Protein AF-A0A928YXR3-F1 (afdb_monomer_lite)

Secondary structure (DSSP, 8-state):
--SEEE-S--SSS---EEE----EEEEEETTEEEETTEEEETTS--EEETTEEE-GGGGS-HHHHHHTT--TT-EEE-SS---EE-TTSSSEEEEEEGGGHHHHHHHHHHHHHHHTT---

Radius of gyration: 18.36 Å; chains: 1; bounding box: 61×38×36 Å

pLDDT: mean 83.74, std 14.82, range [42.16, 96.75]

Structure (mmCIF, N/CA/C/O backbone):
data_AF-A0A928YXR3-F1
#
_entry.id   AF-A0A928YXR3-F1
#
loop_
_atom_site.group_PDB
_atom_site.id
_atom_site.type_symbol
_atom_site.label_atom_id
_atom_site.label_alt_id
_atom_site.label_comp_id
_atom_site.label_asym_id
_atom_site.label_entity_id
_atom_site.label_seq_id
_atom_site.pdbx_PDB_ins_code
_atom_site.Cartn_x
_atom_site.Cartn_y
_atom_site.Cartn_z
_atom_site.occupancy
_atom_site.B_iso_or_equiv
_atom_site.auth_seq_id
_atom_site.auth_comp_id
_atom_site.auth_asym_id
_atom_site.auth_atom_id
_atom_site.pdbx_PDB_model_num
ATOM 1 N N . ASN A 1 1 ? 18.982 10.677 -11.009 1.00 42.16 1 ASN A N 1
ATOM 2 C CA . ASN A 1 1 ? 20.283 9.965 -11.065 1.00 42.16 1 ASN A CA 1
ATOM 3 C C . ASN A 1 1 ? 20.116 8.662 -10.270 1.00 42.16 1 ASN A C 1
ATOM 5 O O . ASN A 1 1 ? 20.892 8.376 -9.366 1.00 42.16 1 ASN A O 1
ATOM 9 N N . ASP A 1 2 ? 19.044 7.904 -10.549 1.00 49.09 2 ASP A N 1
ATOM 10 C CA . ASP A 1 2 ? 18.285 7.208 -9.4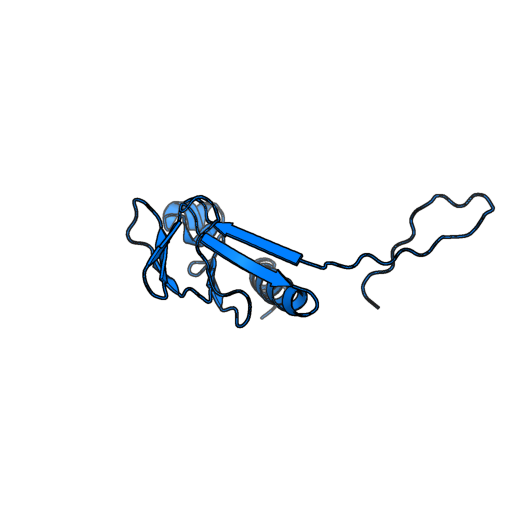91 1.00 49.09 2 ASP A CA 1
ATOM 11 C C . ASP A 1 2 ? 18.238 5.690 -9.715 1.00 49.09 2 ASP A C 1
ATOM 13 O O . ASP A 1 2 ? 17.204 5.135 -10.065 1.00 49.09 2 ASP A O 1
ATOM 17 N N . GLY A 1 3 ? 19.373 5.007 -9.543 1.00 50.34 3 GLY A N 1
ATOM 18 C CA . GLY A 1 3 ? 19.395 3.535 -9.635 1.00 50.34 3 GLY A CA 1
ATOM 19 C C . GLY A 1 3 ? 20.765 2.874 -9.785 1.00 50.34 3 GLY A C 1
ATOM 20 O O . GLY A 1 3 ? 20.836 1.659 -9.952 1.00 50.34 3 GLY A O 1
ATOM 21 N N . TRP A 1 4 ? 21.847 3.653 -9.734 1.00 47.81 4 TRP A N 1
ATOM 22 C CA . TRP A 1 4 ? 23.211 3.181 -9.960 1.00 47.81 4 TRP A CA 1
ATOM 23 C C . TRP A 1 4 ? 23.880 2.978 -8.598 1.00 47.81 4 TRP A C 1
ATOM 25 O O . TRP A 1 4 ? 24.115 3.949 -7.878 1.00 47.81 4 TRP A O 1
ATOM 35 N N . PHE A 1 5 ? 24.194 1.736 -8.227 1.00 60.50 5 PHE A N 1
ATOM 36 C CA . PHE A 1 5 ? 25.017 1.449 -7.049 1.00 60.50 5 PHE A CA 1
ATOM 37 C C . PHE A 1 5 ? 26.157 0.498 -7.412 1.00 60.50 5 PHE A C 1
ATOM 39 O O . PHE A 1 5 ? 26.008 -0.415 -8.222 1.00 60.50 5 PHE A O 1
ATOM 46 N N . GLY A 1 6 ? 27.336 0.756 -6.847 1.00 53.78 6 GLY A N 1
ATOM 47 C CA . GLY A 1 6 ? 28.517 -0.061 -7.100 1.00 53.78 6 GLY A CA 1
ATOM 48 C C . GLY A 1 6 ? 28.421 -1.395 -6.366 1.00 53.78 6 GLY A C 1
ATOM 49 O O . GLY A 1 6 ? 28.299 -1.420 -5.143 1.00 53.78 6 GLY A O 1
ATOM 50 N N . LEU A 1 7 ? 28.520 -2.502 -7.100 1.00 48.56 7 LEU A N 1
ATOM 51 C CA . LEU A 1 7 ? 28.683 -3.843 -6.539 1.00 48.56 7 LEU A CA 1
ATOM 52 C C . LEU A 1 7 ? 30.127 -4.310 -6.766 1.00 48.56 7 LEU A C 1
ATOM 54 O O . LEU A 1 7 ? 30.539 -4.550 -7.898 1.00 48.56 7 LEU A O 1
ATOM 58 N N . GLY A 1 8 ? 30.894 -4.442 -5.677 1.00 53.69 8 GLY A N 1
ATOM 59 C CA . GLY A 1 8 ? 32.239 -5.032 -5.673 1.00 53.69 8 GLY A CA 1
ATOM 60 C C . GLY A 1 8 ? 33.299 -4.233 -4.901 1.00 53.69 8 GLY A C 1
ATOM 61 O O . GLY A 1 8 ? 33.335 -3.007 -4.937 1.00 53.69 8 GLY A O 1
ATOM 62 N N . PHE A 1 9 ? 34.207 -4.947 -4.224 1.00 53.94 9 PHE A N 1
ATOM 63 C CA . PHE A 1 9 ? 35.453 -4.399 -3.672 1.00 53.94 9 PHE A CA 1
ATOM 64 C C . PHE A 1 9 ? 36.530 -4.417 -4.765 1.00 53.94 9 PHE A C 1
ATOM 66 O O . PHE A 1 9 ? 37.101 -5.464 -5.071 1.00 53.94 9 PHE A O 1
ATOM 73 N N . ALA A 1 10 ? 36.831 -3.269 -5.371 1.00 51.91 10 ALA A N 1
ATOM 74 C CA . ALA A 1 10 ? 37.871 -3.198 -6.390 1.00 51.91 10 ALA A CA 1
ATOM 75 C C . ALA A 1 10 ? 39.270 -3.140 -5.748 1.00 51.91 10 ALA A C 1
ATOM 77 O O . ALA A 1 10 ? 39.783 -2.070 -5.428 1.00 51.91 10 ALA A O 1
ATOM 78 N N . LYS A 1 11 ? 39.948 -4.290 -5.651 1.00 48.78 11 LYS A N 1
ATOM 79 C CA . LYS A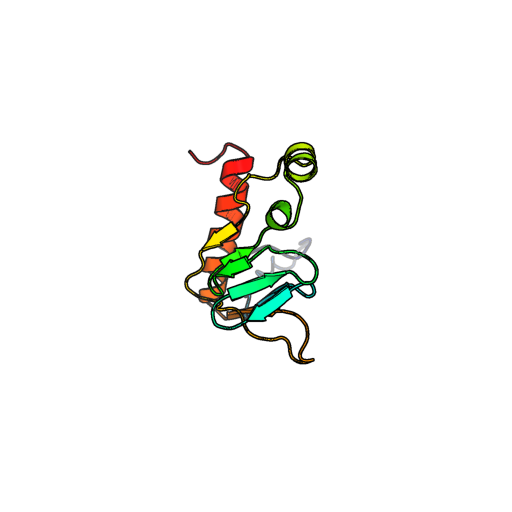 1 11 ? 41.392 -4.318 -5.924 1.00 48.78 11 LYS A CA 1
ATOM 80 C C . LYS A 1 11 ? 41.555 -4.595 -7.426 1.00 48.78 11 LYS A C 1
ATOM 82 O O . LYS A 1 11 ? 41.350 -5.711 -7.878 1.00 48.78 11 LYS A O 1
ATOM 87 N N . SER A 1 12 ? 41.877 -3.533 -8.169 1.00 53.72 12 SER A N 1
ATOM 88 C CA . SER A 1 12 ? 42.434 -3.490 -9.538 1.00 53.72 12 SER A CA 1
ATOM 89 C C . SER A 1 12 ? 41.591 -3.806 -10.789 1.00 53.72 12 SER A C 1
ATOM 91 O O . SER A 1 12 ? 42.121 -3.618 -11.882 1.00 53.72 12 SER A O 1
ATOM 93 N N . ARG A 1 13 ? 40.309 -4.194 -10.724 1.00 57.25 13 ARG A N 1
ATOM 94 C CA . ARG A 1 13 ? 39.499 -4.428 -11.946 1.00 57.25 13 ARG A CA 1
ATOM 95 C C . ARG A 1 13 ? 38.092 -3.832 -11.844 1.00 57.25 13 ARG A C 1
ATOM 97 O O .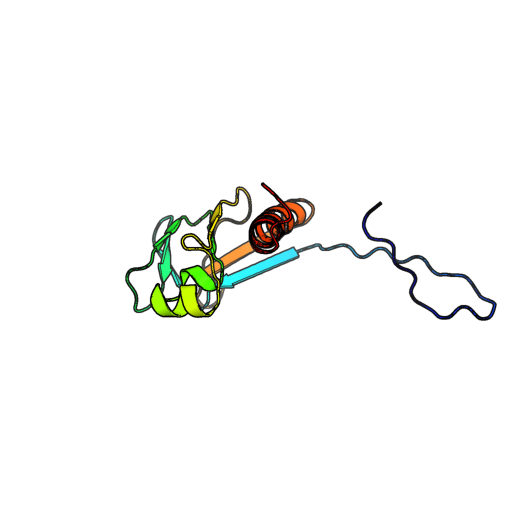 ARG A 1 13 ? 37.205 -4.516 -11.370 1.00 57.25 13 ARG A O 1
ATOM 104 N N . GLY A 1 14 ? 37.937 -2.574 -12.275 1.00 57.22 14 GLY A N 1
ATOM 105 C CA . GLY A 1 14 ? 36.677 -1.896 -12.643 1.00 57.22 14 GLY A CA 1
ATOM 106 C C . GLY A 1 14 ? 35.498 -1.949 -11.657 1.00 57.22 14 GLY A C 1
ATOM 107 O O . GLY A 1 14 ? 34.923 -3.002 -11.417 1.00 57.22 14 GLY A O 1
ATOM 108 N N . LEU A 1 15 ? 35.049 -0.788 -11.171 1.00 61.38 15 LEU A N 1
ATOM 109 C CA . LEU A 1 15 ? 33.707 -0.652 -10.590 1.00 61.38 15 LEU A CA 1
ATOM 110 C C . LEU A 1 15 ? 32.672 -0.916 -11.695 1.00 61.38 15 LEU A C 1
ATOM 112 O O . LEU A 1 15 ? 32.440 -0.058 -12.544 1.00 61.38 15 LEU A O 1
ATOM 116 N N . GLY A 1 16 ? 32.094 -2.117 -11.721 1.00 63.62 16 GLY A N 1
ATOM 117 C CA . GLY A 1 16 ? 30.954 -2.414 -12.581 1.00 63.62 16 GLY A CA 1
ATOM 118 C C . GLY A 1 16 ? 29.764 -1.597 -12.104 1.00 63.62 16 GLY A C 1
ATOM 119 O O . GLY A 1 16 ? 29.415 -1.667 -10.923 1.00 63.62 16 GLY A O 1
ATOM 120 N N . ILE A 1 17 ? 29.172 -0.803 -12.997 1.00 64.62 17 ILE A N 1
ATOM 121 C CA . ILE A 1 17 ? 27.952 -0.088 -12.652 1.00 64.62 17 ILE A CA 1
ATOM 122 C C . ILE A 1 17 ? 26.746 -0.928 -13.041 1.00 64.62 17 ILE A C 1
ATOM 124 O O . ILE A 1 17 ? 26.658 -1.418 -14.166 1.00 64.62 17 ILE A O 1
ATOM 128 N N . VAL A 1 18 ? 25.853 -1.119 -12.077 1.00 61.53 18 VAL A N 1
ATOM 129 C CA . VAL A 1 18 ? 24.642 -1.922 -12.212 1.00 61.53 18 VAL A CA 1
ATOM 130 C C . VAL A 1 18 ? 23.444 -0.988 -12.114 1.00 61.53 18 VAL A C 1
ATOM 132 O O . VAL A 1 18 ? 23.422 -0.099 -11.264 1.00 61.53 18 VAL A O 1
ATOM 135 N N . GLU A 1 19 ? 22.462 -1.206 -12.984 1.00 71.94 19 GLU A N 1
ATOM 136 C CA . GLU A 1 19 ? 21.157 -0.550 -12.952 1.00 71.94 19 GLU A CA 1
ATOM 137 C C . GLU A 1 19 ? 20.112 -1.579 -12.501 1.00 71.94 19 GLU A C 1
ATOM 139 O O . GLU A 1 19 ? 20.002 -2.655 -13.092 1.00 71.94 19 GLU A O 1
ATOM 144 N N . ALA A 1 20 ? 19.354 -1.262 -11.451 1.00 69.81 20 ALA A N 1
ATOM 145 C CA . ALA A 1 20 ? 18.205 -2.059 -11.035 1.00 69.81 20 ALA A CA 1
ATOM 146 C C . ALA A 1 20 ? 16.923 -1.434 -11.593 1.00 69.81 20 ALA A C 1
ATOM 148 O O . ALA A 1 20 ? 16.639 -0.266 -11.330 1.00 69.81 20 ALA A O 1
ATOM 149 N N . ARG A 1 21 ? 16.143 -2.220 -12.339 1.00 79.31 21 ARG A N 1
ATOM 150 C CA . ARG A 1 21 ? 14.831 -1.817 -12.857 1.00 79.31 21 ARG A CA 1
ATOM 151 C C . ARG A 1 21 ? 13.738 -2.629 -12.187 1.00 79.31 21 ARG A C 1
ATOM 153 O O . ARG A 1 21 ? 13.855 -3.846 -12.048 1.00 79.31 21 ARG A O 1
ATOM 160 N N . LEU A 1 22 ? 12.698 -1.936 -11.742 1.00 85.94 22 LEU A N 1
ATOM 161 C CA . LEU A 1 22 ? 11.494 -2.555 -11.211 1.00 85.94 22 LEU A CA 1
ATOM 162 C C . LEU A 1 22 ? 10.481 -2.632 -12.347 1.00 85.94 22 LEU A C 1
ATOM 164 O O . LEU A 1 22 ? 10.059 -1.608 -12.865 1.00 85.94 22 LEU A O 1
ATOM 168 N N . GLU A 1 23 ? 10.110 -3.850 -12.727 1.00 90.06 23 GLU A N 1
ATOM 169 C CA . GLU A 1 23 ? 9.160 -4.096 -13.821 1.00 90.06 23 GLU A CA 1
ATOM 170 C C . GLU A 1 23 ? 7.728 -4.254 -13.299 1.00 90.06 23 GLU A C 1
ATOM 172 O O . GLU A 1 23 ? 6.759 -3.967 -14.000 1.00 90.06 23 GLU A O 1
ATOM 177 N N . LYS A 1 24 ? 7.584 -4.692 -12.040 1.00 91.75 24 LYS A N 1
ATOM 178 C CA . LYS A 1 24 ? 6.288 -4.943 -11.411 1.00 91.75 24 LYS A CA 1
ATOM 179 C C . LYS A 1 24 ? 6.318 -4.715 -9.904 1.00 91.75 24 LYS A C 1
ATOM 181 O O . LYS A 1 24 ? 7.240 -5.163 -9.225 1.00 91.75 24 LYS A O 1
ATOM 186 N N . A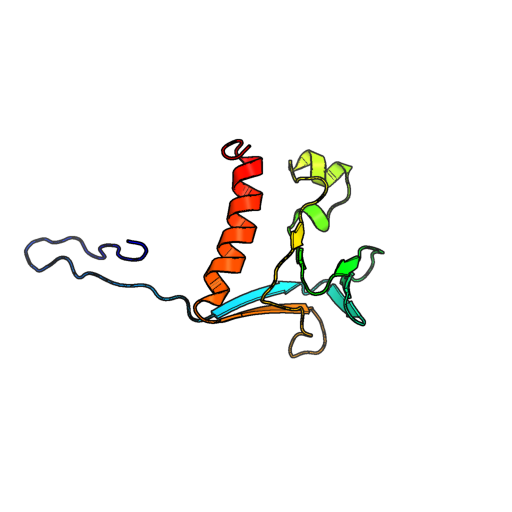LA A 1 25 ? 5.265 -4.097 -9.381 1.00 93.00 25 ALA A N 1
ATOM 187 C CA . ALA A 1 25 ? 4.959 -4.048 -7.958 1.00 93.00 25 ALA A CA 1
ATOM 188 C C . ALA A 1 25 ? 3.536 -4.567 -7.728 1.00 93.00 25 ALA A C 1
ATOM 190 O O . ALA A 1 25 ? 2.615 -4.213 -8.464 1.00 93.00 25 ALA A O 1
ATOM 191 N N . ILE A 1 26 ? 3.359 -5.415 -6.715 1.00 94.31 26 ILE A N 1
ATOM 192 C CA . ILE A 1 26 ? 2.052 -5.951 -6.328 1.00 94.31 26 ILE A CA 1
ATOM 193 C C . ILE A 1 26 ? 1.890 -5.752 -4.827 1.00 94.31 26 ILE A C 1
ATOM 195 O O . ILE A 1 26 ? 2.762 -6.147 -4.053 1.00 94.31 26 ILE A O 1
ATOM 199 N N . VAL A 1 27 ? 0.765 -5.174 -4.421 1.00 95.00 27 VAL A N 1
ATOM 200 C CA . VAL A 1 27 ? 0.342 -5.119 -3.019 1.00 95.00 27 VAL A CA 1
ATOM 201 C C . VAL A 1 27 ? -0.877 -6.012 -2.869 1.00 95.00 27 VAL A C 1
ATOM 203 O O . VAL A 1 27 ? -1.813 -5.907 -3.655 1.00 95.00 27 VAL A O 1
ATOM 206 N N . GLN A 1 28 ? -0.856 -6.910 -1.886 1.00 96.12 28 GLN A N 1
ATOM 207 C CA . GLN A 1 28 ? -1.915 -7.893 -1.671 1.00 96.12 28 GLN A CA 1
ATOM 208 C C . GLN A 1 28 ? -2.552 -7.712 -0.296 1.00 96.12 28 GLN A C 1
ATOM 210 O O . GLN A 1 28 ? -1.861 -7.571 0.712 1.00 96.12 28 GLN A O 1
ATOM 215 N N . TYR A 1 29 ? -3.878 -7.788 -0.270 1.00 96.25 29 TYR A N 1
ATOM 216 C CA . TYR A 1 29 ? -4.728 -7.746 0.910 1.00 96.25 29 TYR A CA 1
ATOM 217 C C . TYR A 1 29 ? -5.502 -9.069 1.009 1.00 96.25 29 TYR A C 1
ATOM 219 O O . TYR A 1 29 ? -6.653 -9.152 0.573 1.00 96.25 29 TYR A O 1
ATOM 227 N N . PRO A 1 30 ? -4.887 -10.138 1.551 1.00 94.88 30 PRO A N 1
ATOM 228 C CA . PRO A 1 30 ? -5.520 -11.455 1.618 1.00 94.88 30 PRO A CA 1
ATOM 229 C C . PRO A 1 30 ? -6.729 -11.476 2.560 1.00 94.88 30 PRO A C 1
ATOM 231 O O . PRO A 1 30 ? -7.640 -12.263 2.359 1.00 94.88 30 PRO A O 1
ATOM 234 N N . GLY A 1 31 ? -6.770 -10.596 3.564 1.00 94.56 31 GLY A N 1
ATOM 235 C CA . GLY A 1 31 ? -7.910 -10.444 4.475 1.00 94.56 31 GLY A CA 1
ATOM 236 C C . GLY A 1 31 ? -9.074 -9.626 3.908 1.00 94.56 31 GLY A C 1
ATOM 237 O O . GLY A 1 31 ? -9.973 -9.276 4.667 1.00 94.56 31 GLY A O 1
ATOM 238 N N . CYS A 1 32 ? -9.056 -9.292 2.615 1.00 96.12 32 CYS A N 1
ATOM 239 C CA . CYS A 1 32 ? -10.066 -8.455 1.975 1.00 96.12 32 CYS A CA 1
ATOM 240 C C . CYS A 1 32 ? -10.716 -9.155 0.779 1.00 96.12 32 CYS A C 1
ATOM 242 O O . CYS A 1 32 ? -10.148 -10.062 0.170 1.00 96.12 32 CYS A O 1
ATOM 244 N N . ILE A 1 33 ? -11.896 -8.675 0.405 1.00 95.50 33 ILE A N 1
ATOM 245 C CA . ILE A 1 33 ? -12.601 -9.041 -0.823 1.00 95.50 33 ILE A CA 1
ATOM 246 C C . ILE A 1 33 ? -12.930 -7.786 -1.627 1.00 95.50 33 ILE A C 1
ATOM 248 O O . ILE A 1 33 ? -13.109 -6.709 -1.066 1.00 95.50 33 ILE A O 1
ATOM 252 N N . LEU A 1 34 ? -13.009 -7.930 -2.948 1.00 94.69 34 LEU A N 1
ATOM 253 C CA . LEU A 1 34 ? -13.479 -6.866 -3.830 1.00 94.69 34 LEU A CA 1
ATOM 254 C C . LEU A 1 34 ? -14.988 -7.028 -4.028 1.00 94.69 34 LEU A C 1
ATOM 256 O O . LEU A 1 34 ? -15.425 -8.049 -4.577 1.00 94.69 34 LEU A O 1
ATOM 260 N N . ASN A 1 35 ? -15.754 -6.040 -3.570 1.00 92.50 35 ASN A N 1
ATOM 261 C CA . ASN A 1 35 ? -17.197 -5.950 -3.747 1.00 92.50 35 ASN A CA 1
ATOM 262 C C . ASN A 1 35 ? -17.535 -4.633 -4.454 1.00 92.50 35 ASN A C 1
ATOM 264 O O . ASN A 1 35 ? -17.256 -3.560 -3.918 1.00 92.50 35 ASN A O 1
ATOM 268 N N . ASP A 1 36 ? -18.104 -4.728 -5.655 1.00 89.38 36 ASP A N 1
ATOM 269 C CA . ASP A 1 36 ? -18.245 -3.603 -6.585 1.00 89.38 36 ASP A CA 1
ATOM 270 C C . ASP A 1 36 ? -16.912 -2.836 -6.733 1.00 89.38 36 ASP A C 1
ATOM 272 O O . ASP A 1 36 ? -15.880 -3.448 -7.016 1.00 89.38 36 ASP A O 1
ATOM 276 N N . ASP A 1 37 ? -16.916 -1.525 -6.485 1.00 92.00 37 ASP A N 1
ATOM 277 C CA . ASP A 1 37 ? -15.739 -0.648 -6.539 1.00 92.00 37 ASP A CA 1
ATOM 278 C C . ASP A 1 37 ? -15.072 -0.442 -5.165 1.00 92.00 37 ASP A C 1
ATOM 280 O O . ASP A 1 37 ? -14.373 0.554 -4.945 1.00 92.00 37 ASP A O 1
ATOM 284 N N . ASN A 1 38 ? -15.280 -1.367 -4.220 1.00 95.56 38 ASN A N 1
ATOM 285 C CA . ASN A 1 38 ? -14.744 -1.278 -2.865 1.00 95.56 38 ASN A CA 1
ATOM 286 C C . ASN A 1 38 ? -13.967 -2.528 -2.429 1.00 95.56 38 ASN A C 1
ATOM 288 O O . ASN A 1 38 ? -14.379 -3.672 -2.629 1.00 95.56 38 ASN A O 1
ATOM 292 N N . ILE A 1 39 ? -12.849 -2.289 -1.752 1.00 96.44 39 ILE A N 1
ATOM 293 C CA . ILE A 1 39 ? -12.096 -3.268 -0.975 1.00 96.44 39 ILE A CA 1
ATOM 294 C C . ILE A 1 39 ? -12.770 -3.364 0.394 1.00 96.44 39 ILE A C 1
ATOM 296 O O . ILE A 1 39 ? -12.794 -2.384 1.133 1.00 96.44 39 ILE A O 1
ATOM 300 N N . VAL A 1 40 ? -13.292 -4.534 0.745 1.00 95.88 40 VAL A N 1
ATOM 301 C CA . VAL A 1 40 ? -13.995 -4.781 2.012 1.00 95.88 40 VAL A CA 1
ATOM 302 C C . VAL A 1 40 ? -13.195 -5.766 2.852 1.00 95.88 40 VAL A C 1
ATOM 304 O O . VAL A 1 40 ? -12.804 -6.826 2.357 1.00 95.88 40 VAL A O 1
ATOM 307 N N . GLN A 1 41 ? -12.948 -5.440 4.120 1.00 95.50 41 GLN A N 1
ATOM 308 C CA . GLN A 1 41 ? -12.258 -6.347 5.033 1.00 95.50 41 GLN A CA 1
ATOM 309 C C . GLN A 1 41 ? -13.172 -7.501 5.458 1.00 95.50 41 GLN A C 1
ATOM 311 O O . GLN A 1 41 ? -14.319 -7.309 5.850 1.00 95.50 41 GLN A O 1
ATOM 316 N N . VAL A 1 42 ? -12.655 -8.725 5.432 1.00 93.62 42 VAL A N 1
ATOM 317 C CA . VAL A 1 42 ? -13.402 -9.902 5.878 1.00 93.62 42 VAL A CA 1
ATOM 318 C C . VAL A 1 42 ? -13.533 -9.892 7.401 1.00 93.62 42 VAL A C 1
ATOM 320 O O . VAL A 1 42 ? -12.546 -9.769 8.123 1.00 93.62 42 VAL A O 1
ATOM 323 N N . GLY A 1 43 ? -14.761 -10.070 7.892 1.00 92.00 43 GLY A N 1
ATOM 324 C CA . GLY A 1 43 ? -15.055 -10.161 9.326 1.00 92.00 43 GLY A CA 1
ATOM 325 C C . GLY A 1 43 ? -15.114 -8.816 10.057 1.00 92.00 43 GLY A C 1
ATOM 326 O O . GLY A 1 43 ? -15.236 -8.815 11.280 1.00 92.00 43 GLY A O 1
ATOM 327 N N . ARG A 1 44 ? -15.042 -7.691 9.334 1.00 89.19 44 ARG A N 1
ATOM 328 C CA . ARG A 1 44 ? -15.219 -6.329 9.859 1.00 89.19 44 ARG A CA 1
ATOM 329 C C . ARG A 1 44 ? -16.067 -5.496 8.894 1.00 89.19 44 ARG A C 1
ATOM 331 O O . ARG A 1 44 ? -16.287 -5.898 7.759 1.00 89.19 44 ARG A O 1
ATOM 338 N N . GLU A 1 45 ? -16.533 -4.334 9.344 1.00 87.62 45 GLU A N 1
ATOM 339 C CA . GLU A 1 45 ? -17.328 -3.397 8.527 1.00 87.62 45 GLU A CA 1
ATOM 340 C C . GLU A 1 45 ? -16.466 -2.346 7.800 1.00 87.62 45 GLU A C 1
ATOM 342 O O . GLU A 1 45 ? -16.981 -1.382 7.238 1.00 87.62 45 GLU A O 1
ATOM 347 N N . GLN A 1 46 ? -15.140 -2.516 7.796 1.00 93.31 46 GLN A N 1
ATOM 348 C CA . GLN A 1 46 ? -14.230 -1.591 7.127 1.00 93.31 46 GLN A CA 1
ATOM 349 C C . GLN A 1 46 ? -14.268 -1.779 5.605 1.00 93.31 46 GLN A C 1
ATOM 351 O O . GLN A 1 46 ? -14.197 -2.900 5.089 1.00 93.31 46 GLN A O 1
ATOM 356 N N . SER A 1 47 ? -14.361 -0.660 4.888 1.00 95.38 47 SER A N 1
ATOM 357 C CA . SER A 1 47 ? -14.442 -0.610 3.431 1.00 95.38 47 SER A CA 1
ATOM 358 C C . SER A 1 47 ? -13.670 0.591 2.896 1.00 95.38 47 SER A C 1
ATOM 360 O O . SER A 1 47 ? -13.755 1.690 3.444 1.00 95.38 47 SER A O 1
ATOM 362 N N . TRP A 1 48 ? -12.960 0.392 1.791 1.00 96.19 48 TRP A N 1
ATOM 363 C CA . TRP A 1 48 ? -12.164 1.412 1.111 1.00 96.19 48 TRP A CA 1
ATOM 364 C C . TRP A 1 48 ? -12.434 1.372 -0.388 1.00 96.19 48 TRP A C 1
ATOM 366 O O . TRP A 1 48 ? -12.768 0.323 -0.926 1.00 96.19 48 TRP A O 1
ATOM 376 N N . SER A 1 49 ? -12.238 2.486 -1.091 1.00 95.75 49 SER A N 1
ATOM 377 C CA . SER A 1 49 ? -12.334 2.487 -2.555 1.00 95.75 49 SER A CA 1
ATOM 378 C C . SER A 1 49 ? -11.291 1.547 -3.175 1.00 95.75 49 SER A C 1
ATOM 380 O O . SER A 1 49 ? -10.153 1.484 -2.705 1.00 95.75 49 SER A O 1
ATOM 382 N N . ALA A 1 50 ? -11.644 0.889 -4.281 1.00 95.75 50 ALA A N 1
ATOM 383 C CA . ALA A 1 50 ? -10.753 0.069 -5.103 1.00 95.75 50 ALA A CA 1
ATOM 384 C C . ALA A 1 50 ? -9.484 0.802 -5.581 1.00 95.75 50 ALA A C 1
ATOM 386 O O . ALA A 1 50 ? -8.489 0.155 -5.901 1.00 95.75 50 ALA A O 1
ATOM 387 N N . ALA A 1 51 ? -9.494 2.137 -5.602 1.00 94.81 51 ALA A N 1
ATOM 388 C CA . ALA A 1 51 ? -8.364 2.988 -5.970 1.00 94.81 51 ALA A CA 1
ATOM 389 C C . ALA A 1 51 ? -7.579 3.496 -4.741 1.00 94.81 51 ALA A C 1
ATOM 391 O O . ALA A 1 51 ? -7.176 4.660 -4.677 1.00 94.81 51 ALA A O 1
ATOM 392 N N . THR A 1 52 ? -7.386 2.638 -3.734 1.00 94.69 52 THR A N 1
ATOM 393 C CA . THR A 1 52 ? -6.754 3.016 -2.461 1.00 94.69 52 THR A CA 1
ATOM 394 C C . THR A 1 52 ? -5.636 2.054 -2.086 1.00 94.69 52 THR A C 1
ATOM 396 O O . THR A 1 52 ? -5.850 0.850 -1.965 1.00 94.69 52 THR A O 1
ATOM 399 N N . LEU A 1 53 ? -4.452 2.599 -1.818 1.00 95.06 53 LEU A N 1
ATOM 400 C CA . LEU A 1 53 ? -3.393 1.909 -1.096 1.00 95.06 53 LEU A CA 1
ATOM 401 C C . LEU A 1 53 ? -3.696 1.985 0.406 1.00 95.06 53 LEU A C 1
ATOM 403 O O . LEU A 1 53 ? -3.668 3.059 1.007 1.00 95.06 53 LEU A O 1
ATOM 407 N N . ILE A 1 54 ? -3.988 0.839 1.005 1.00 94.94 54 ILE A N 1
ATOM 408 C CA . ILE A 1 54 ? -4.344 0.694 2.417 1.00 94.94 54 ILE A CA 1
ATOM 409 C C . ILE A 1 54 ? -3.078 0.375 3.222 1.00 94.94 54 ILE A C 1
ATOM 411 O O . ILE A 1 54 ? -2.373 -0.596 2.925 1.00 94.94 54 ILE A O 1
ATOM 415 N N . GLY A 1 55 ? -2.777 1.207 4.218 1.00 93.56 55 GLY A N 1
ATOM 416 C CA . GLY A 1 55 ? -1.685 1.015 5.168 1.00 93.56 55 GLY A CA 1
ATOM 417 C C . GLY A 1 55 ? -2.084 0.120 6.342 1.00 93.56 55 GLY A C 1
ATOM 418 O O . GLY A 1 55 ? -3.261 -0.132 6.591 1.00 93.56 55 GLY A O 1
ATOM 419 N N . ALA A 1 56 ? -1.092 -0.368 7.089 1.00 91.44 56 ALA A N 1
ATOM 420 C CA . ALA A 1 56 ? -1.323 -1.298 8.196 1.00 91.44 56 ALA A CA 1
ATOM 421 C C . ALA A 1 56 ? -2.235 -0.713 9.288 1.00 91.44 56 ALA A C 1
ATOM 423 O O . ALA A 1 56 ? -3.052 -1.437 9.851 1.00 91.44 56 ALA A O 1
ATOM 424 N N . GLY A 1 57 ? -2.135 0.592 9.553 1.00 92.12 57 GLY A N 1
ATOM 425 C CA . GLY A 1 57 ? -2.930 1.261 10.576 1.00 92.12 57 GLY A CA 1
ATOM 426 C C . GLY A 1 57 ? -4.422 1.321 10.270 1.00 92.12 57 GLY A C 1
ATOM 427 O O . GLY A 1 57 ? -5.213 1.411 11.201 1.00 92.12 57 GLY A O 1
ATOM 428 N N . ALA A 1 58 ? -4.816 1.228 8.996 1.00 94.06 58 ALA A N 1
ATOM 429 C CA . ALA A 1 58 ? -6.219 1.276 8.596 1.00 94.06 58 ALA A CA 1
ATOM 430 C C . ALA A 1 58 ? -6.997 0.030 9.041 1.00 94.06 58 ALA A C 1
ATOM 432 O O . ALA A 1 58 ? -8.212 0.095 9.168 1.00 94.06 58 ALA A O 1
ATOM 433 N N . PHE A 1 59 ? -6.298 -1.081 9.298 1.00 93.12 59 PHE A N 1
ATOM 434 C CA . PHE A 1 59 ? -6.896 -2.342 9.739 1.00 93.12 59 PHE A CA 1
ATOM 435 C C . PHE A 1 59 ? -7.039 -2.458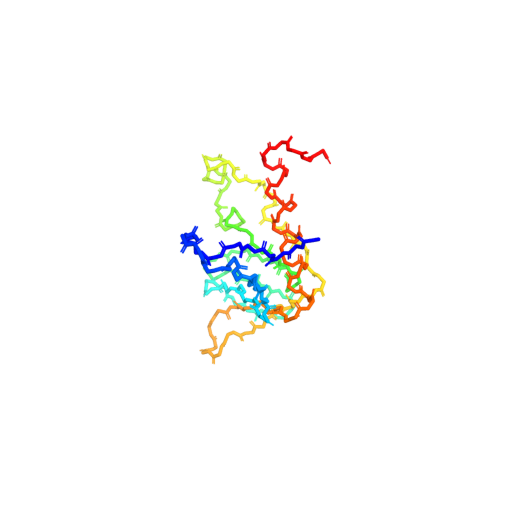 11.261 1.00 93.12 59 PHE A C 1
ATOM 437 O O . PHE A 1 59 ? -7.617 -3.435 11.741 1.00 93.12 59 PHE A O 1
ATOM 444 N N . LEU A 1 60 ? -6.475 -1.513 12.016 1.00 93.00 60 LEU A N 1
ATOM 445 C CA . LEU A 1 60 ? -6.430 -1.544 13.475 1.00 93.00 60 LEU A CA 1
ATOM 446 C C . LEU A 1 60 ? -7.592 -0.753 14.077 1.00 93.00 60 LEU A C 1
ATOM 448 O O . LEU A 1 60 ? -8.088 0.197 13.475 1.00 93.00 60 LEU A O 1
ATOM 452 N N . GLU A 1 61 ? -7.989 -1.129 15.291 1.00 91.56 61 GLU A N 1
ATOM 453 C CA . GLU A 1 61 ? -8.864 -0.293 16.120 1.00 91.56 61 GLU A CA 1
ATOM 454 C C . GLU A 1 61 ? -8.118 0.962 16.582 1.00 91.56 61 GLU A C 1
ATOM 456 O O . GLU A 1 61 ? -6.891 0.944 16.701 1.00 91.56 61 GLU A O 1
ATOM 461 N N . ASP A 1 62 ? -8.846 2.033 16.901 1.00 91.50 62 ASP A N 1
ATOM 462 C CA . ASP A 1 62 ? -8.250 3.331 17.241 1.00 91.50 62 ASP A CA 1
ATOM 463 C C . ASP A 1 62 ? -7.228 3.261 18.381 1.00 91.50 62 ASP A C 1
ATOM 465 O O . ASP A 1 62 ? -6.138 3.822 18.274 1.00 91.50 62 ASP A O 1
ATOM 469 N N . GLU A 1 63 ? -7.531 2.506 19.434 1.00 93.25 63 GLU A N 1
ATOM 470 C CA . GLU A 1 63 ? -6.655 2.343 20.599 1.00 93.25 63 GLU A CA 1
ATOM 471 C C . GLU A 1 63 ? -5.330 1.653 20.232 1.00 93.25 63 GLU A C 1
ATOM 473 O O . GLU A 1 63 ? -4.249 2.043 20.684 1.00 93.25 63 GLU A O 1
ATOM 478 N N . GLU A 1 64 ? -5.391 0.625 19.382 1.00 92.94 64 GLU A N 1
ATOM 479 C CA . GLU A 1 64 ? -4.212 -0.110 18.926 1.00 92.94 64 GLU A CA 1
ATOM 480 C C . GLU A 1 64 ? -3.418 0.707 17.898 1.00 92.94 64 GLU A C 1
ATOM 482 O O . GLU A 1 64 ? -2.190 0.796 17.969 1.00 92.94 64 GLU A O 1
ATOM 487 N N . ARG A 1 65 ? -4.124 1.376 16.986 1.00 92.75 65 ARG A N 1
ATOM 488 C CA . ARG A 1 65 ? -3.574 2.293 15.987 1.00 92.75 65 ARG A CA 1
ATOM 489 C C . ARG A 1 65 ? -2.751 3.399 16.647 1.00 92.75 65 ARG A C 1
ATOM 491 O O . ARG A 1 65 ? -1.611 3.633 16.240 1.00 92.75 65 ARG A O 1
ATOM 498 N N . GLU A 1 66 ? -3.292 4.039 17.683 1.00 90.69 66 GLU A N 1
ATOM 499 C CA . GLU A 1 66 ? -2.606 5.079 18.457 1.00 90.69 66 GLU A CA 1
ATOM 500 C C . GLU A 1 66 ? -1.376 4.541 19.185 1.00 90.69 66 GLU A C 1
ATOM 502 O O . GLU A 1 66 ? -0.309 5.156 19.125 1.00 90.69 66 GLU A O 1
ATOM 507 N N . LYS A 1 67 ? -1.479 3.359 19.802 1.00 92.94 67 LYS A N 1
ATOM 508 C CA . LYS A 1 67 ? -0.356 2.706 20.490 1.00 92.94 67 LYS A CA 1
ATOM 509 C C . LYS A 1 67 ? 0.845 2.470 19.570 1.00 92.94 67 LYS A C 1
ATOM 511 O O . LYS A 1 67 ? 1.987 2.593 20.012 1.00 92.94 67 LYS A O 1
ATOM 516 N N . TYR A 1 68 ? 0.599 2.131 18.307 1.00 88.25 68 TYR A N 1
ATOM 517 C CA . TYR A 1 68 ? 1.647 1.937 17.302 1.00 88.25 68 TYR A CA 1
ATOM 518 C C . TYR A 1 68 ? 2.033 3.222 16.551 1.00 88.25 68 TYR A C 1
ATOM 520 O O . TYR A 1 68 ? 2.937 3.190 15.716 1.00 88.25 68 TYR A O 1
ATOM 528 N N . GLY A 1 69 ? 1.389 4.356 16.844 1.00 86.12 69 GLY A N 1
ATOM 529 C CA . GLY A 1 69 ? 1.670 5.638 16.197 1.00 86.12 69 GLY A CA 1
ATOM 530 C C . GLY A 1 69 ? 1.226 5.703 14.732 1.00 86.12 69 GLY A C 1
ATOM 531 O O . GLY A 1 69 ? 1.791 6.468 13.945 1.00 86.12 69 GLY A O 1
ATOM 532 N N . PHE A 1 70 ? 0.239 4.897 14.334 1.00 88.44 70 PHE A N 1
ATOM 533 C CA . PHE A 1 70 ? -0.347 4.983 13.001 1.00 88.44 70 PHE A CA 1
ATOM 534 C C . PHE A 1 70 ? -1.287 6.195 12.889 1.00 88.44 70 PHE A C 1
ATOM 536 O O . PHE A 1 70 ? -1.987 6.567 13.832 1.00 88.44 70 PHE A O 1
ATOM 543 N N . ALA A 1 71 ? -1.324 6.805 11.701 1.00 85.12 71 ALA A N 1
ATOM 544 C CA . ALA A 1 71 ? -2.245 7.904 11.405 1.00 85.12 71 ALA A CA 1
ATOM 545 C C . ALA A 1 71 ? -3.704 7.423 11.458 1.00 85.12 71 ALA A C 1
ATOM 547 O O . ALA A 1 71 ? -3.958 6.260 11.161 1.00 85.12 71 ALA A O 1
ATOM 548 N N . SER A 1 72 ? -4.644 8.311 11.799 1.00 81.81 72 SER A N 1
ATOM 549 C CA . SER A 1 72 ? -6.083 7.992 11.836 1.00 81.81 72 SER A CA 1
ATOM 550 C C . SER A 1 72 ? -6.630 7.559 10.482 1.00 81.81 72 SER A C 1
ATOM 552 O O . SER A 1 72 ? -7.416 6.625 10.406 1.00 81.81 72 SER A O 1
ATOM 554 N N . GLU A 1 73 ? -6.140 8.175 9.410 1.00 85.88 73 GLU A N 1
ATOM 555 C CA . GLU A 1 73 ? -6.424 7.783 8.032 1.00 85.88 73 GLU A CA 1
ATOM 556 C C . GLU A 1 73 ? -5.150 7.222 7.389 1.00 85.88 73 GLU A C 1
ATOM 558 O O . GLU A 1 73 ? -4.460 7.899 6.624 1.00 85.88 73 GLU A O 1
ATOM 563 N N . ASP A 1 74 ? -4.790 5.979 7.725 1.00 91.62 74 ASP A N 1
ATOM 564 C CA . ASP A 1 74 ? -3.626 5.298 7.136 1.00 91.62 74 ASP A CA 1
ATOM 565 C C . ASP A 1 74 ? -3.935 4.703 5.754 1.00 91.62 74 ASP A C 1
ATOM 567 O O . ASP A 1 74 ? -3.773 3.509 5.505 1.00 91.62 74 ASP A O 1
ATOM 571 N N . ILE A 1 75 ? -4.421 5.550 4.853 1.00 93.88 75 ILE A N 1
ATOM 572 C CA . ILE A 1 75 ? -4.760 5.203 3.474 1.00 93.88 75 ILE A CA 1
ATOM 573 C C . ILE A 1 75 ? -4.197 6.253 2.523 1.00 93.88 75 ILE A C 1
ATOM 575 O O . ILE A 1 75 ? -4.020 7.412 2.898 1.00 93.88 75 ILE A O 1
ATOM 579 N N . GLN A 1 76 ? -3.904 5.867 1.284 1.00 92.62 76 GLN A N 1
ATOM 580 C CA . GLN A 1 76 ? -3.480 6.786 0.231 1.00 92.62 76 GLN A CA 1
ATOM 581 C C . GLN A 1 76 ? -4.254 6.504 -1.059 1.00 92.62 76 GLN A C 1
ATOM 583 O O . GLN A 1 76 ? -4.256 5.362 -1.520 1.00 92.62 76 GLN A O 1
ATOM 588 N N . PRO A 1 77 ? -4.882 7.515 -1.682 1.00 92.00 77 PRO A N 1
ATOM 589 C CA . PRO A 1 77 ? -5.481 7.331 -2.994 1.00 92.00 77 PRO A CA 1
ATOM 590 C C . PRO A 1 77 ? -4.389 7.052 -4.031 1.00 92.00 77 PRO A C 1
ATOM 592 O O . PRO A 1 77 ? -3.317 7.664 -4.004 1.00 92.00 77 PRO A O 1
ATOM 595 N N . VAL A 1 78 ? -4.678 6.151 -4.964 1.00 89.94 78 VAL A N 1
ATOM 596 C CA . VAL A 1 78 ? -3.808 5.831 -6.099 1.00 89.94 78 VAL A CA 1
ATOM 597 C C . VAL A 1 78 ? -4.589 5.970 -7.399 1.00 89.94 78 VAL A C 1
ATOM 599 O O . VAL A 1 78 ? -5.783 5.700 -7.450 1.00 89.94 78 VAL A O 1
ATOM 602 N N . THR A 1 79 ? -3.932 6.438 -8.459 1.00 83.31 79 THR A N 1
ATOM 603 C CA . THR A 1 79 ? -4.571 6.616 -9.775 1.00 83.31 79 THR A CA 1
ATOM 604 C C . THR A 1 79 ? -4.335 5.427 -10.697 1.00 83.31 79 THR A C 1
ATOM 606 O O . THR A 1 79 ? -5.174 5.130 -11.543 1.00 83.31 79 THR A O 1
ATOM 609 N N . LEU A 1 80 ? -3.208 4.737 -10.523 1.00 77.25 80 LEU A N 1
ATOM 610 C CA . LEU A 1 80 ? -2.889 3.461 -11.154 1.00 77.25 80 LEU A CA 1
ATOM 611 C C . LEU A 1 80 ? -2.849 2.380 -10.066 1.00 77.25 80 LEU A C 1
ATOM 613 O O . LEU A 1 80 ? -2.542 2.696 -8.917 1.00 77.25 80 LEU A O 1
ATOM 617 N N . GLY A 1 81 ? -3.167 1.130 -10.408 1.00 76.94 81 GLY A N 1
ATOM 618 C CA . GLY A 1 81 ? -3.284 0.032 -9.438 1.00 76.94 81 GLY A CA 1
ATOM 619 C C . GLY A 1 81 ? -4.677 -0.076 -8.824 1.00 76.94 81 GLY A C 1
ATOM 620 O O . GLY A 1 81 ? -4.824 -0.039 -7.608 1.00 76.94 81 GLY A O 1
ATOM 621 N N . ILE A 1 82 ? -5.698 -0.197 -9.675 1.00 88.00 82 ILE A N 1
ATOM 622 C CA . ILE A 1 82 ? -7.057 -0.511 -9.228 1.00 88.00 82 ILE A CA 1
ATOM 623 C C . ILE A 1 82 ? -7.078 -1.934 -8.674 1.00 88.00 82 ILE A C 1
ATOM 625 O O . ILE A 1 82 ? -6.436 -2.835 -9.215 1.00 88.00 82 ILE A O 1
ATOM 629 N N . ALA A 1 83 ? -7.796 -2.112 -7.574 1.00 93.25 83 ALA A N 1
ATOM 630 C CA . ALA A 1 83 ? -7.967 -3.394 -6.927 1.00 93.25 83 ALA A CA 1
ATOM 631 C C . ALA A 1 83 ? -8.598 -4.441 -7.856 1.00 93.25 83 ALA A C 1
ATOM 633 O O . ALA A 1 83 ? -9.644 -4.223 -8.461 1.00 93.25 83 ALA A O 1
ATOM 634 N N . GLU A 1 84 ? -7.989 -5.619 -7.885 1.00 95.50 84 GLU A N 1
ATOM 635 C CA . GLU A 1 84 ? -8.459 -6.798 -8.602 1.00 95.50 84 GLU A CA 1
ATOM 636 C C . GLU A 1 84 ? -8.547 -7.989 -7.647 1.00 95.50 84 GLU A C 1
ATOM 638 O O . GLU A 1 84 ? -7.852 -8.061 -6.628 1.00 95.50 84 GLU A O 1
ATOM 643 N N . LYS A 1 85 ? -9.391 -8.967 -7.981 1.00 95.69 85 LYS A N 1
ATOM 644 C CA . LYS A 1 85 ? -9.452 -10.229 -7.234 1.00 95.69 85 LYS A CA 1
ATOM 645 C C . LYS A 1 85 ? -8.166 -11.025 -7.460 1.00 95.69 85 LYS A C 1
ATOM 647 O O . LYS A 1 85 ? -7.699 -11.155 -8.589 1.00 95.69 85 LYS A O 1
ATOM 652 N N . MET A 1 86 ? -7.618 -11.604 -6.396 1.00 95.12 86 MET A N 1
ATOM 653 C CA . MET A 1 86 ? -6.477 -12.516 -6.502 1.00 95.12 86 MET A CA 1
ATOM 654 C C . MET A 1 86 ? -6.863 -13.829 -7.207 1.00 95.12 86 MET A C 1
ATOM 656 O O . MET A 1 86 ? -8.024 -14.242 -7.216 1.00 95.12 86 MET A O 1
ATOM 660 N N . ALA A 1 87 ? -5.863 -14.524 -7.760 1.00 89.31 87 ALA A N 1
ATOM 661 C CA . ALA A 1 87 ? -6.045 -15.670 -8.660 1.00 89.31 87 ALA A CA 1
ATOM 662 C C . ALA A 1 87 ? -6.858 -16.848 -8.086 1.00 89.31 87 ALA A C 1
ATOM 664 O O . ALA A 1 87 ? -7.475 -17.591 -8.842 1.00 89.31 87 ALA A O 1
ATOM 665 N N . LEU A 1 88 ? -6.870 -17.028 -6.762 1.00 86.75 88 LEU A N 1
ATOM 666 C CA . LEU A 1 88 ? -7.588 -18.123 -6.097 1.00 86.75 88 LEU A CA 1
ATOM 667 C C . LEU A 1 88 ? -8.992 -17.725 -5.614 1.00 86.75 88 LEU A C 1
ATOM 669 O O . LEU A 1 88 ? -9.604 -18.449 -4.836 1.00 86.75 88 LEU A O 1
ATOM 673 N N . GLY A 1 89 ? -9.502 -16.569 -6.049 1.00 83.12 89 GLY A N 1
ATOM 674 C CA . GLY A 1 89 ? -10.833 -16.082 -5.679 1.00 83.12 89 GLY A CA 1
ATOM 675 C C . GLY A 1 89 ? -10.941 -15.556 -4.245 1.00 83.12 89 GLY A C 1
ATOM 676 O O . GLY A 1 89 ? -12.041 -15.230 -3.805 1.00 83.12 89 GLY A O 1
ATOM 677 N N . PHE A 1 90 ? -9.821 -15.450 -3.529 1.00 86.44 90 PHE A N 1
ATOM 678 C CA . PHE A 1 90 ? -9.749 -14.918 -2.173 1.00 86.44 90 PHE A CA 1
ATOM 679 C C . PHE A 1 90 ? -8.590 -13.932 -2.052 1.00 86.44 90 PHE A C 1
ATOM 681 O O . PHE A 1 90 ? -7.474 -14.241 -2.475 1.00 86.44 90 PHE A O 1
ATOM 688 N N . GLY A 1 91 ? -8.864 -12.767 -1.467 1.00 94.75 91 GLY A N 1
ATOM 689 C CA . GLY A 1 91 ? -7.926 -11.658 -1.404 1.00 94.75 91 GLY A CA 1
ATOM 690 C C . GLY A 1 91 ? -8.070 -10.672 -2.562 1.00 94.75 91 GLY A C 1
ATOM 691 O O . GLY A 1 91 ? -8.619 -10.969 -3.631 1.00 94.75 91 GLY A O 1
ATOM 692 N N . VAL A 1 92 ? -7.536 -9.480 -2.330 1.00 96.62 92 VAL A N 1
ATOM 693 C CA . VAL A 1 92 ? -7.472 -8.383 -3.296 1.00 96.62 92 VAL A CA 1
ATOM 694 C C . VAL A 1 92 ? -6.016 -8.056 -3.583 1.00 96.62 92 VAL A C 1
ATOM 696 O O . VAL A 1 92 ? -5.178 -8.139 -2.688 1.00 96.62 92 VAL A O 1
ATOM 699 N N . GLN A 1 93 ? -5.699 -7.671 -4.813 1.00 96.75 93 GLN A N 1
ATOM 700 C CA . GLN A 1 93 ? -4.377 -7.181 -5.175 1.00 96.75 93 GLN A CA 1
ATOM 701 C C . GLN A 1 93 ? -4.455 -5.887 -5.977 1.00 96.75 93 GLN A C 1
ATOM 703 O O . GLN A 1 93 ? -5.379 -5.692 -6.759 1.00 96.75 93 GLN A O 1
ATOM 708 N N . LEU A 1 94 ? -3.460 -5.027 -5.800 1.00 95.94 94 LEU A N 1
ATOM 709 C CA . LEU A 1 94 ? -3.218 -3.857 -6.632 1.00 95.94 94 LEU A CA 1
ATOM 710 C C . LEU A 1 94 ? -1.901 -4.086 -7.367 1.00 95.94 94 LEU A C 1
ATOM 712 O O . LEU A 1 94 ? -0.921 -4.525 -6.758 1.00 95.94 94 LEU A O 1
ATOM 716 N N . THR A 1 95 ? -1.886 -3.799 -8.666 1.00 94.88 95 THR A N 1
ATOM 717 C CA . THR A 1 95 ? -0.731 -4.057 -9.532 1.00 94.88 95 THR A CA 1
ATOM 718 C C . THR A 1 95 ? -0.272 -2.780 -10.223 1.00 94.88 95 THR A C 1
ATOM 720 O O . THR A 1 95 ? -1.073 -2.058 -10.811 1.00 94.88 95 THR A O 1
ATOM 723 N N . TRP A 1 96 ? 1.038 -2.546 -10.202 1.00 94.06 96 TRP A N 1
ATOM 724 C CA . TRP A 1 96 ? 1.715 -1.504 -10.968 1.00 94.06 96 TRP A CA 1
ATOM 725 C C . TRP A 1 96 ? 2.802 -2.134 -11.827 1.00 94.06 96 TRP A C 1
ATOM 727 O O . TRP A 1 96 ? 3.502 -3.043 -11.378 1.00 94.06 96 TRP A O 1
ATOM 737 N N . GLU A 1 97 ? 2.970 -1.623 -13.041 1.00 92.81 97 GLU A N 1
ATOM 738 C CA . GLU A 1 97 ? 3.984 -2.087 -13.987 1.00 92.81 97 GLU A CA 1
ATOM 739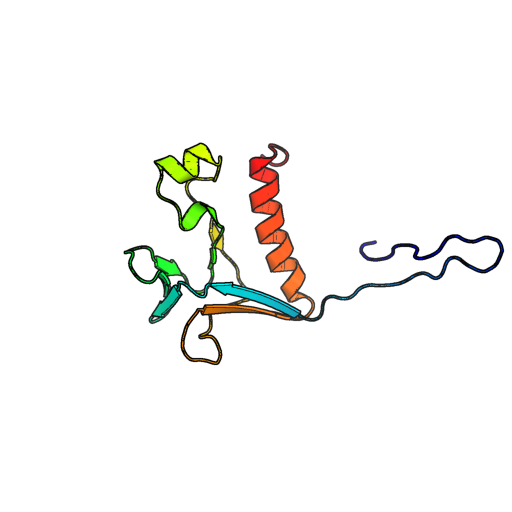 C C . GLU A 1 97 ? 4.781 -0.898 -14.525 1.00 92.81 97 GLU A C 1
ATOM 741 O O . GLU A 1 97 ? 4.234 0.198 -14.690 1.00 92.81 97 GLU A O 1
ATOM 746 N N . ASN A 1 98 ? 6.065 -1.120 -14.811 1.00 89.19 98 ASN A N 1
ATOM 747 C CA . ASN A 1 98 ? 6.967 -0.125 -15.398 1.00 89.19 98 ASN A CA 1
ATOM 748 C C . ASN A 1 98 ? 6.926 1.227 -14.646 1.00 89.19 98 ASN A C 1
ATOM 750 O O . ASN A 1 98 ? 6.972 1.278 -13.416 1.00 89.19 98 ASN A O 1
ATOM 754 N N . ASP A 1 99 ? 6.769 2.331 -15.377 1.00 85.00 99 ASP A N 1
ATOM 755 C CA . ASP A 1 99 ? 6.750 3.700 -14.852 1.00 85.00 99 ASP A CA 1
ATOM 756 C C . ASP A 1 99 ? 5.635 3.956 -13.818 1.00 85.00 99 ASP A C 1
ATOM 758 O O . ASP A 1 99 ? 5.745 4.862 -12.988 1.00 85.00 99 ASP A O 1
ATOM 762 N N . ALA A 1 100 ? 4.566 3.146 -13.803 1.00 88.75 100 ALA A N 1
ATOM 763 C CA . ALA A 1 100 ? 3.491 3.277 -12.817 1.00 88.75 100 ALA A CA 1
ATOM 764 C C . ALA A 1 100 ? 3.951 2.922 -11.393 1.00 88.75 100 ALA A C 1
ATOM 766 O O . ALA A 1 100 ? 3.339 3.361 -10.418 1.00 88.75 100 ALA A O 1
ATOM 767 N N . ILE A 1 101 ? 5.041 2.163 -11.255 1.00 89.19 101 ILE A N 1
ATOM 768 C CA . ILE A 1 101 ? 5.597 1.744 -9.964 1.00 89.19 101 ILE A CA 1
ATOM 769 C C . ILE A 1 101 ? 6.085 2.949 -9.154 1.00 89.19 101 ILE A C 1
ATOM 771 O O . ILE A 1 101 ? 5.977 2.972 -7.928 1.00 89.19 101 ILE A O 1
ATOM 775 N N . GLU A 1 102 ? 6.562 4.002 -9.815 1.00 88.75 102 GLU A N 1
ATOM 776 C CA . GLU A 1 102 ? 6.980 5.216 -9.117 1.00 88.75 102 GLU A CA 1
ATOM 777 C C . GLU A 1 102 ? 5.813 5.850 -8.331 1.00 88.75 102 GLU A C 1
ATOM 779 O O . GLU A 1 102 ? 6.028 6.456 -7.281 1.00 88.75 102 GLU A O 1
ATOM 784 N N . GLN A 1 103 ? 4.563 5.674 -8.781 1.00 88.19 103 GLN A N 1
ATOM 785 C CA . GLN A 1 103 ? 3.391 6.207 -8.083 1.00 88.19 103 GLN A CA 1
ATOM 786 C C . GLN A 1 103 ? 3.152 5.534 -6.734 1.00 88.19 103 GLN A C 1
ATOM 788 O O . GLN A 1 103 ? 2.879 6.237 -5.760 1.00 88.19 103 GLN A O 1
ATOM 793 N N . VAL A 1 104 ? 3.287 4.203 -6.650 1.00 89.94 104 VAL A N 1
ATOM 794 C CA . VAL A 1 104 ? 3.114 3.496 -5.371 1.00 89.94 104 VAL A CA 1
ATOM 795 C C . VAL A 1 104 ? 4.201 3.904 -4.380 1.00 89.94 104 VAL A C 1
ATOM 797 O O . VAL A 1 104 ? 3.902 4.172 -3.216 1.00 89.94 104 VAL A O 1
ATOM 800 N N . PHE A 1 105 ? 5.442 4.081 -4.844 1.00 89.06 105 PHE A N 1
ATOM 801 C CA . PHE A 1 105 ? 6.513 4.599 -3.995 1.00 89.06 105 PHE A CA 1
ATOM 802 C C . PHE A 1 105 ? 6.254 6.037 -3.554 1.00 89.06 105 PHE A C 1
ATOM 804 O O . PHE A 1 105 ? 6.387 6.331 -2.369 1.00 89.06 105 PHE A O 1
ATOM 811 N N . LYS A 1 106 ? 5.828 6.928 -4.456 1.00 90.31 106 LYS A N 1
ATOM 812 C CA . LYS A 1 106 ? 5.461 8.310 -4.108 1.00 90.31 106 LYS A CA 1
ATOM 813 C C . LYS A 1 106 ? 4.347 8.350 -3.062 1.00 90.31 106 LYS A C 1
ATOM 815 O O . LYS A 1 106 ? 4.467 9.100 -2.096 1.00 90.31 106 LYS A O 1
ATOM 820 N N . ALA A 1 107 ? 3.302 7.538 -3.219 1.00 87.94 107 ALA A N 1
ATOM 821 C CA . ALA A 1 107 ? 2.202 7.447 -2.261 1.00 87.94 107 ALA A CA 1
ATOM 822 C C . ALA A 1 107 ? 2.687 6.947 -0.887 1.00 87.94 107 ALA A C 1
ATOM 824 O O . ALA A 1 107 ? 2.452 7.604 0.130 1.00 87.94 107 ALA A O 1
ATOM 825 N N . ALA A 1 108 ? 3.431 5.838 -0.855 1.00 87.50 108 ALA A N 1
ATOM 826 C CA . ALA A 1 108 ? 3.933 5.243 0.382 1.00 87.50 108 ALA A CA 1
ATOM 827 C C . ALA A 1 108 ? 4.956 6.141 1.102 1.00 87.50 108 ALA A C 1
ATOM 829 O O . ALA A 1 108 ? 4.841 6.385 2.304 1.00 87.50 108 ALA A O 1
ATOM 830 N N . VAL A 1 109 ? 5.935 6.687 0.373 1.00 88.06 109 VAL A N 1
ATOM 831 C CA . VAL A 1 109 ? 6.972 7.568 0.932 1.00 88.06 109 VAL A CA 1
ATOM 832 C C . VAL A 1 109 ? 6.364 8.869 1.439 1.00 88.06 109 VAL A C 1
ATOM 834 O O . VAL A 1 109 ? 6.755 9.327 2.507 1.00 88.06 109 VAL A O 1
ATOM 837 N N . LYS A 1 110 ? 5.375 9.445 0.745 1.00 84.62 110 LYS A N 1
ATOM 838 C CA . LYS A 1 110 ? 4.663 10.642 1.219 1.00 84.62 110 LYS A CA 1
ATOM 839 C C . LYS A 1 110 ? 3.909 10.384 2.525 1.00 84.62 110 LYS A C 1
ATOM 841 O O . LYS A 1 110 ? 3.913 11.238 3.411 1.00 84.62 110 LYS A O 1
ATOM 846 N N . ALA A 1 111 ? 3.267 9.224 2.665 1.00 82.62 111 ALA A N 1
ATOM 847 C CA . ALA A 1 111 ? 2.628 8.842 3.924 1.00 82.62 111 ALA A CA 1
ATOM 848 C C . ALA A 1 111 ? 3.666 8.705 5.051 1.00 82.62 111 ALA A C 1
ATOM 850 O O . ALA A 1 111 ? 3.459 9.191 6.164 1.00 82.62 111 ALA A O 1
ATOM 851 N N . TRP A 1 112 ? 4.822 8.110 4.749 1.00 81.81 112 TRP A N 1
ATOM 852 C CA . TRP A 1 112 ? 5.896 7.933 5.720 1.00 81.81 112 TRP A CA 1
ATOM 853 C C . TRP A 1 112 ? 6.597 9.246 6.104 1.00 81.81 112 TRP A C 1
ATOM 855 O O . TRP A 1 112 ? 6.870 9.472 7.282 1.00 81.81 112 TRP A O 1
ATOM 865 N N . SER A 1 113 ? 6.834 10.156 5.156 1.00 82.94 113 SER A N 1
ATOM 866 C CA . SER A 1 113 ? 7.514 11.434 5.407 1.00 82.94 113 SER A CA 1
ATOM 867 C C . SER A 1 113 ? 6.729 12.337 6.357 1.00 82.94 113 SER A C 1
ATOM 869 O O . SER A 1 113 ? 7.332 13.028 7.177 1.00 82.94 113 SER A O 1
ATOM 871 N N . LYS A 1 114 ? 5.391 12.298 6.285 1.00 79.94 114 LYS A N 1
ATOM 872 C CA . LYS A 1 114 ? 4.510 12.981 7.243 1.00 79.94 114 LYS A CA 1
ATOM 873 C C . LYS A 1 114 ? 4.709 12.454 8.664 1.00 79.94 114 LYS A C 1
ATOM 875 O O . LYS A 1 114 ? 4.764 13.239 9.601 1.00 79.94 114 LYS A O 1
ATOM 880 N N . ARG A 1 115 ? 4.882 11.137 8.831 1.00 74.31 115 ARG A N 1
ATOM 881 C CA . ARG A 1 115 ? 5.130 10.521 10.149 1.00 74.31 115 ARG A CA 1
ATOM 882 C C . ARG A 1 115 ? 6.481 10.892 10.733 1.00 74.31 115 ARG A C 1
ATOM 884 O O . ARG A 1 115 ? 6.588 11.113 11.931 1.00 74.31 115 ARG A O 1
ATOM 891 N N . LEU A 1 116 ? 7.508 10.965 9.892 1.00 78.00 116 LEU A N 1
ATOM 892 C CA . LEU A 1 116 ? 8.850 11.350 10.326 1.00 78.00 116 LEU A CA 1
ATOM 893 C C . LEU A 1 116 ? 8.991 12.865 10.570 1.00 78.00 116 LEU A C 1
ATOM 895 O O . LEU A 1 116 ? 10.075 13.314 10.930 1.00 78.00 116 LEU A O 1
ATOM 899 N N . GLY A 1 117 ? 7.928 13.654 10.363 1.00 69.19 117 GLY A N 1
ATOM 900 C CA . GLY A 1 117 ? 7.946 15.108 10.535 1.00 69.19 117 GLY A CA 1
ATOM 901 C C . GLY A 1 117 ? 8.785 15.846 9.487 1.00 69.19 117 GLY A C 1
ATOM 902 O O . GLY A 1 117 ? 9.210 16.972 9.727 1.00 69.19 117 GLY A O 1
ATOM 903 N N . VAL A 1 118 ? 9.057 15.215 8.339 1.00 64.25 118 VAL A N 1
ATOM 904 C CA . VAL A 1 118 ? 9.939 15.760 7.288 1.00 64.25 118 VAL A CA 1
ATOM 905 C C . VAL A 1 118 ? 9.161 16.591 6.260 1.00 64.25 118 VAL A C 1
ATOM 907 O O . VAL A 1 118 ? 9.737 17.461 5.613 1.00 64.25 118 VAL A O 1
ATOM 910 N N . ALA A 1 119 ? 7.855 16.354 6.108 1.00 55.22 119 ALA A N 1
ATOM 911 C CA . ALA A 1 119 ? 6.992 17.089 5.183 1.00 55.22 119 ALA A CA 1
ATOM 912 C C . ALA A 1 119 ? 5.821 17.738 5.936 1.00 55.22 119 ALA A C 1
ATOM 914 O O . ALA A 1 119 ? 5.074 17.026 6.612 1.00 55.22 119 ALA A O 1
ATOM 915 N N . ALA A 1 120 ? 5.693 19.064 5.801 1.00 44.59 120 ALA A N 1
ATOM 916 C CA . ALA A 1 120 ? 4.526 19.847 6.215 1.00 44.59 120 ALA A CA 1
ATOM 917 C C . ALA A 1 120 ? 3.363 19.680 5.223 1.00 44.59 120 ALA A C 1
ATOM 919 O O . ALA A 1 120 ? 3.639 19.552 4.006 1.00 44.59 120 ALA A O 1
#

Foldseek 3Di:
DPAWDFDDDDPPDDRDTDGDFDFKDKDWFQQWADDPQWTAGHPDRDIDGQQKDADPLSPDDPVVSVVVQHDPRRMFGHPAFGWDQDPVRGIIMTMDGGPSVVRVVVRVVVSVCVSVVNDD

Sequence (120 aa):
NDGWFGLGFAKSRGLGIVEARLEKAIVQYPGCILNDDNIVQVGREQSWSAATLIGAGAFLEDEEREKYGFASEDIQPVTLGIAEKMALGFGVQLTWENDAIEQVFKAAVKAWSKRLGVAA